Protein AF-A0A957RBR8-F1 (afdb_monomer)

Radius of gyration: 27.55 Å; Cα contacts (8 Å, |Δi|>4): 97; chains: 1; bounding box: 66×24×74 Å

Sequence (89 aa):
MSDSFLRPRHPLLLIATAIGFLLVSLAFFGSASAATTLLVDPSNCASGSGNYCSIQAAINAATPGDTVFITDGTYVEKLTIYKPLTLQG

Structure (mmCIF, N/CA/C/O backbone):
data_AF-A0A957RBR8-F1
#
_entry.id   AF-A0A957RBR8-F1
#
loop_
_atom_site.group_PDB
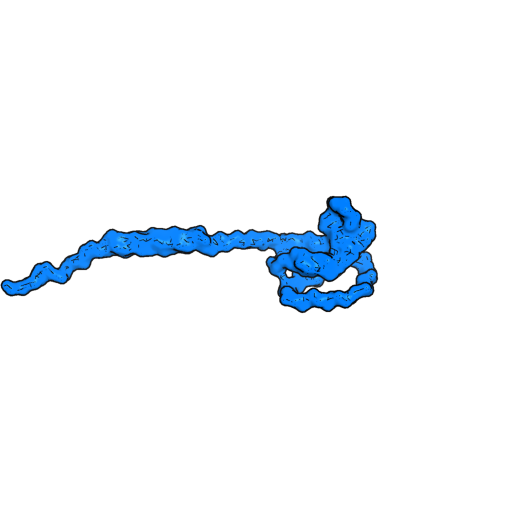_atom_site.id
_atom_site.type_symbol
_atom_site.label_atom_id
_atom_site.label_alt_id
_atom_site.label_comp_id
_atom_site.label_asym_id
_atom_site.label_entity_id
_atom_site.label_seq_id
_atom_site.pdbx_PDB_ins_code
_atom_site.Cartn_x
_atom_site.Cartn_y
_atom_site.Cartn_z
_atom_site.occupancy
_atom_site.B_iso_or_equiv
_atom_site.auth_seq_id
_atom_site.auth_comp_id
_atom_site.auth_asym_id
_atom_site.auth_atom_id
_atom_site.pdbx_PDB_model_num
ATOM 1 N N . MET A 1 1 ? -51.944 -12.292 58.877 1.00 56.75 1 MET A N 1
ATOM 2 C CA . MET A 1 1 ? -51.787 -12.928 57.553 1.00 56.75 1 MET A CA 1
ATOM 3 C C . MET A 1 1 ? -52.648 -12.127 56.588 1.00 56.75 1 MET A C 1
ATOM 5 O O . MET A 1 1 ? -53.819 -11.981 56.889 1.00 56.75 1 MET A O 1
ATOM 9 N N . SER A 1 2 ? -52.155 -11.457 55.550 1.00 50.78 2 SER A N 1
ATOM 10 C CA . SER A 1 2 ? -51.161 -11.941 54.593 1.00 50.78 2 SER A CA 1
ATOM 11 C C . SER A 1 2 ? -50.383 -10.780 53.957 1.00 50.78 2 SER A C 1
ATOM 13 O O . SER A 1 2 ? -50.964 -9.823 53.454 1.00 50.78 2 SER A O 1
ATOM 15 N N . ASP A 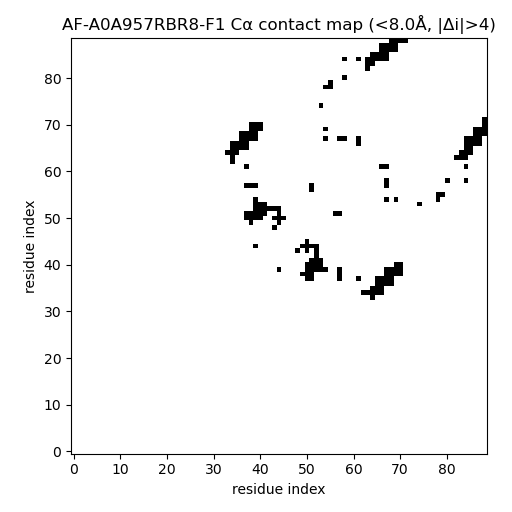1 3 ? -49.063 -10.908 54.024 1.00 50.69 3 ASP A N 1
ATOM 16 C CA . ASP A 1 3 ? -48.088 -10.561 52.988 1.00 50.69 3 ASP A CA 1
ATOM 17 C C . ASP A 1 3 ? -48.118 -9.164 52.359 1.00 50.69 3 ASP A C 1
ATOM 19 O O . ASP A 1 3 ? -48.401 -8.928 51.186 1.00 50.69 3 ASP A O 1
ATOM 23 N N . SER A 1 4 ? -47.612 -8.246 53.169 1.00 58.28 4 SER A N 1
ATOM 24 C CA . SER A 1 4 ? -46.891 -7.025 52.825 1.00 58.28 4 SER A CA 1
ATOM 25 C C . SER A 1 4 ? -45.663 -7.267 51.912 1.00 58.28 4 SER A C 1
ATOM 27 O O . SER A 1 4 ? -44.549 -6.954 52.330 1.00 58.28 4 SER A O 1
ATOM 29 N N . PHE A 1 5 ? -45.780 -7.826 50.694 1.00 59.56 5 PHE A N 1
ATOM 30 C CA . PHE A 1 5 ? -44.557 -8.161 49.927 1.00 59.56 5 PHE A CA 1
ATOM 31 C C . PHE A 1 5 ? -44.529 -7.986 48.404 1.00 59.56 5 PHE A C 1
ATOM 33 O O . PHE A 1 5 ? -43.744 -8.659 47.750 1.00 59.56 5 PHE A O 1
ATOM 40 N N . LEU A 1 6 ? -45.256 -7.046 47.793 1.00 56.47 6 LEU A N 1
ATOM 41 C CA . LEU A 1 6 ? -45.042 -6.762 46.359 1.00 56.47 6 LEU A CA 1
ATOM 42 C C . LEU A 1 6 ? -45.090 -5.264 46.018 1.00 56.47 6 LEU A C 1
ATOM 44 O O . LEU A 1 6 ? -45.922 -4.807 45.242 1.00 56.47 6 LEU A O 1
ATOM 48 N N . ARG A 1 7 ? -44.148 -4.478 46.559 1.00 65.00 7 ARG A N 1
ATOM 49 C CA . ARG A 1 7 ? -43.693 -3.251 45.877 1.00 65.00 7 ARG A CA 1
ATOM 50 C C . ARG A 1 7 ? -42.258 -3.466 45.393 1.00 65.00 7 ARG A C 1
ATOM 52 O O . ARG A 1 7 ? -41.383 -3.661 46.240 1.00 65.00 7 ARG A O 1
ATOM 59 N N . PRO A 1 8 ? -41.998 -3.443 44.073 1.00 56.81 8 PRO A N 1
ATOM 60 C CA . PRO A 1 8 ? -40.660 -3.643 43.540 1.00 56.81 8 PRO A CA 1
ATOM 61 C C . PRO A 1 8 ? -39.801 -2.438 43.930 1.00 56.81 8 PRO A C 1
ATOM 63 O O . PRO A 1 8 ? -40.045 -1.309 43.515 1.00 56.81 8 PRO A O 1
ATOM 66 N N . ARG A 1 9 ? -38.796 -2.668 44.775 1.00 55.44 9 ARG A N 1
ATOM 67 C CA . ARG A 1 9 ? -37.928 -1.624 45.350 1.00 55.44 9 ARG A CA 1
ATOM 68 C C . ARG A 1 9 ? -36.753 -1.276 44.432 1.00 55.44 9 ARG A C 1
ATOM 70 O O . ARG A 1 9 ? -35.695 -0.902 44.921 1.00 55.44 9 ARG A O 1
ATOM 77 N N . HIS A 1 10 ? -36.863 -1.513 43.125 1.00 58.50 10 HIS A N 1
ATOM 78 C CA . HIS A 1 10 ? -35.715 -1.515 42.205 1.00 58.50 10 HIS A CA 1
ATOM 79 C C . HIS A 1 10 ? -35.751 -0.433 41.098 1.00 58.50 10 HIS A C 1
ATOM 81 O O . HIS A 1 10 ? -35.233 -0.696 40.014 1.00 58.50 10 HIS A O 1
ATOM 87 N N . PRO A 1 11 ? -36.285 0.795 41.311 1.00 56.78 11 PRO A N 1
ATOM 88 C CA . PRO A 1 11 ? -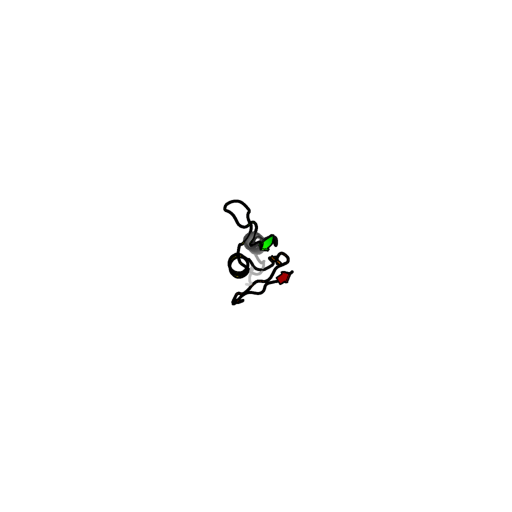36.167 1.846 40.295 1.00 56.78 11 PRO A CA 1
ATOM 89 C C . PRO A 1 11 ? -34.704 2.294 40.110 1.00 56.78 11 PRO A C 1
ATOM 91 O O . PRO A 1 11 ? -34.295 2.610 39.002 1.00 56.78 11 PRO A O 1
ATOM 94 N N . LEU A 1 12 ? -33.881 2.235 41.166 1.00 55.75 12 LEU A N 1
ATOM 95 C CA . LEU A 1 12 ? -32.447 2.560 41.124 1.00 55.75 12 LEU A CA 1
ATOM 96 C C . LEU A 1 12 ? -31.582 1.490 40.428 1.00 55.75 12 LEU A C 1
ATOM 98 O O . LEU A 1 12 ? -30.579 1.837 39.811 1.00 55.75 12 LEU A O 1
ATOM 102 N N . LEU A 1 13 ? -31.974 0.210 40.481 1.00 58.19 13 LEU A N 1
ATOM 103 C CA . LEU A 1 13 ? -31.227 -0.890 39.850 1.00 58.19 13 LEU A CA 1
ATOM 104 C C . LEU A 1 13 ? -31.302 -0.809 38.313 1.00 58.19 13 LEU A C 1
ATOM 106 O O . LEU A 1 13 ? -30.303 -1.032 37.638 1.00 58.19 13 LEU A O 1
ATOM 110 N N . LEU A 1 14 ? -32.465 -0.419 37.772 1.00 56.34 14 LEU A N 1
ATOM 111 C CA . LEU A 1 14 ? -32.689 -0.246 36.330 1.00 56.34 14 LEU A CA 1
ATOM 112 C C . LEU A 1 14 ? -31.931 0.965 35.756 1.00 56.34 14 LEU A C 1
ATOM 114 O O . LEU A 1 14 ? -31.408 0.909 34.642 1.00 56.34 14 LEU A O 1
ATOM 118 N N . ILE A 1 15 ? -31.824 2.048 36.532 1.00 60.28 15 ILE A N 1
ATOM 119 C CA . ILE A 1 15 ? -31.081 3.259 36.149 1.00 60.28 15 ILE A CA 1
ATOM 120 C C . ILE A 1 15 ? -29.569 2.976 36.135 1.00 60.28 15 ILE A C 1
ATOM 122 O O . ILE A 1 15 ? -28.879 3.371 35.198 1.00 60.28 15 ILE A O 1
ATOM 126 N N . ALA A 1 16 ? -29.055 2.229 37.117 1.00 60.88 16 ALA A N 1
ATOM 127 C CA . ALA A 1 16 ? -27.646 1.838 37.169 1.00 60.88 16 ALA A CA 1
ATOM 128 C C . ALA A 1 16 ? -27.236 0.928 35.993 1.00 60.88 16 ALA A C 1
ATOM 130 O O . ALA A 1 16 ? -26.162 1.117 35.423 1.00 60.88 16 ALA A O 1
ATOM 131 N N . THR A 1 17 ? -28.098 -0.007 35.570 1.00 62.25 17 THR A N 1
ATOM 132 C CA . THR A 1 17 ? -27.837 -0.840 34.383 1.00 62.25 17 THR A CA 1
ATOM 133 C C . THR A 1 17 ? -27.879 -0.043 33.083 1.00 62.25 17 THR A C 1
ATOM 135 O O . THR A 1 17 ? -27.057 -0.291 32.210 1.00 62.25 17 THR A O 1
ATOM 138 N N . ALA A 1 18 ? -28.771 0.946 32.953 1.00 61.41 18 ALA A N 1
ATOM 139 C CA . ALA A 1 18 ? -28.840 1.797 31.763 1.00 61.41 18 ALA A CA 1
ATOM 140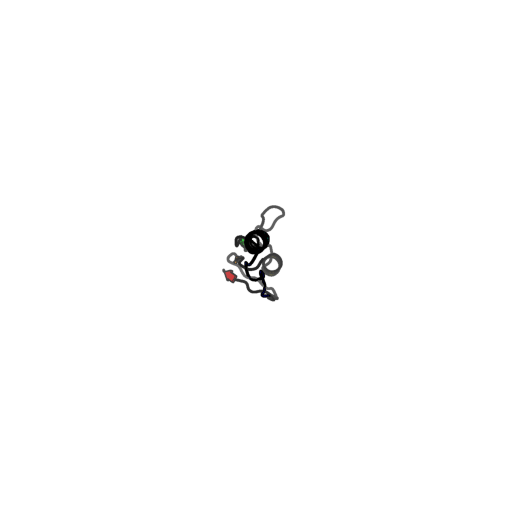 C C . ALA A 1 18 ? -27.603 2.704 31.626 1.00 61.41 18 ALA A C 1
ATOM 142 O O . ALA A 1 18 ? -27.055 2.836 30.535 1.00 61.41 18 ALA A O 1
ATOM 143 N N . ILE A 1 19 ? -27.118 3.271 32.737 1.00 64.88 19 ILE A N 1
ATOM 144 C CA . ILE A 1 19 ? -25.891 4.084 32.764 1.00 64.88 19 ILE A CA 1
ATOM 145 C C . ILE A 1 19 ? -24.658 3.206 32.517 1.00 64.88 19 ILE A C 1
ATOM 147 O O . ILE A 1 19 ? -23.786 3.584 31.740 1.00 64.88 19 ILE A O 1
ATOM 151 N N . GLY A 1 20 ? -24.603 2.011 33.113 1.00 63.41 20 GLY A N 1
ATOM 152 C CA . GLY A 1 20 ? -23.535 1.044 32.854 1.00 63.41 20 GLY A CA 1
ATOM 153 C C . GLY A 1 20 ? -23.484 0.605 31.388 1.00 63.41 20 GLY A C 1
ATOM 154 O O . GLY A 1 20 ? -22.412 0.588 30.794 1.00 63.41 20 GLY A O 1
ATOM 155 N N . PHE A 1 21 ? -24.636 0.331 30.772 1.00 65.69 21 PHE A N 1
ATOM 156 C CA . PHE A 1 21 ? -24.728 -0.049 29.359 1.00 65.69 21 PHE A CA 1
ATOM 157 C C . PHE A 1 21 ? -24.352 1.111 28.422 1.00 65.69 21 PHE A C 1
ATOM 159 O O . PHE A 1 21 ? -23.637 0.907 27.443 1.00 65.69 21 PHE A O 1
ATOM 166 N N . LEU A 1 22 ? -24.752 2.342 28.762 1.00 64.62 22 LEU A N 1
ATOM 167 C CA . LEU A 1 22 ? -24.381 3.550 28.023 1.00 64.62 22 LEU A CA 1
ATOM 168 C C . LEU A 1 22 ? -22.868 3.826 28.100 1.00 64.62 22 LEU A C 1
ATOM 170 O O . LEU A 1 22 ? -22.245 4.112 27.079 1.00 64.62 22 LEU A O 1
ATOM 174 N N . LEU A 1 23 ? -22.248 3.674 29.273 1.00 60.97 23 LEU A N 1
ATOM 175 C CA . LEU A 1 23 ? -20.803 3.869 29.448 1.00 60.97 23 LEU A CA 1
ATOM 176 C C . LEU A 1 23 ? -19.971 2.767 28.776 1.00 60.97 23 LEU A C 1
ATOM 178 O O . LEU A 1 23 ? -18.935 3.064 28.186 1.00 60.97 23 LEU A O 1
ATOM 182 N N . VAL A 1 24 ? -20.443 1.516 28.794 1.00 64.12 24 VAL A N 1
ATOM 183 C CA . VAL A 1 24 ? -19.813 0.413 28.046 1.00 64.12 24 VAL A CA 1
ATOM 184 C C . VAL A 1 24 ? -19.917 0.645 26.537 1.00 64.12 24 VAL A C 1
ATOM 186 O O . VAL A 1 24 ? -18.946 0.410 25.821 1.00 64.12 24 VAL A O 1
ATOM 189 N N . SER A 1 25 ? -21.043 1.175 26.045 1.00 63.53 25 SER A N 1
ATOM 190 C CA . SER A 1 25 ? -21.182 1.524 24.626 1.00 63.53 25 SER A CA 1
ATOM 191 C C . SER A 1 25 ? -20.259 2.675 24.205 1.00 63.53 25 SER A C 1
ATOM 193 O O . SER A 1 25 ? -19.680 2.614 23.125 1.00 63.53 25 SER A O 1
ATOM 195 N N . LEU A 1 26 ? -20.024 3.666 25.080 1.00 60.47 26 LEU A N 1
ATOM 196 C CA . LEU A 1 26 ? -19.098 4.778 24.822 1.00 60.47 26 LEU A CA 1
ATOM 197 C C . LEU A 1 26 ? -17.623 4.345 24.762 1.00 60.47 26 LEU A C 1
ATOM 199 O O . LEU A 1 26 ? -16.820 4.988 24.091 1.00 60.47 26 LEU A O 1
ATOM 203 N N . ALA A 1 27 ? -17.272 3.235 25.415 1.00 62.25 27 ALA A N 1
ATOM 204 C CA . ALA A 1 27 ? -15.925 2.668 25.393 1.00 62.25 27 ALA A CA 1
ATOM 205 C C . ALA A 1 27 ? -15.630 1.804 24.149 1.00 62.25 27 ALA A C 1
ATOM 207 O O . ALA A 1 27 ? -14.482 1.416 23.945 1.00 62.25 27 ALA A O 1
ATOM 208 N N . PHE A 1 28 ? -16.639 1.503 23.320 1.00 61.44 28 PHE A N 1
ATOM 209 C CA . PHE A 1 28 ? -16.504 0.639 22.137 1.00 61.44 28 PHE A CA 1
ATOM 210 C C . PHE A 1 28 ? -16.606 1.383 20.797 1.00 61.44 28 PHE A C 1
ATOM 212 O O . PHE A 1 28 ? -16.709 0.754 19.742 1.00 61.44 28 PHE A O 1
ATOM 219 N N . PHE A 1 29 ? -16.540 2.717 20.808 1.00 63.97 29 PHE A N 1
ATOM 220 C CA . PHE A 1 29 ? -16.382 3.505 19.587 1.00 63.97 29 PHE A CA 1
ATOM 221 C C . PHE A 1 29 ? -14.948 3.335 19.063 1.00 63.97 29 PHE A C 1
ATOM 223 O O . PHE A 1 29 ? -14.048 4.103 19.395 1.00 63.97 29 PHE A O 1
ATOM 230 N N . GLY A 1 30 ? -14.725 2.280 18.276 1.00 62.53 3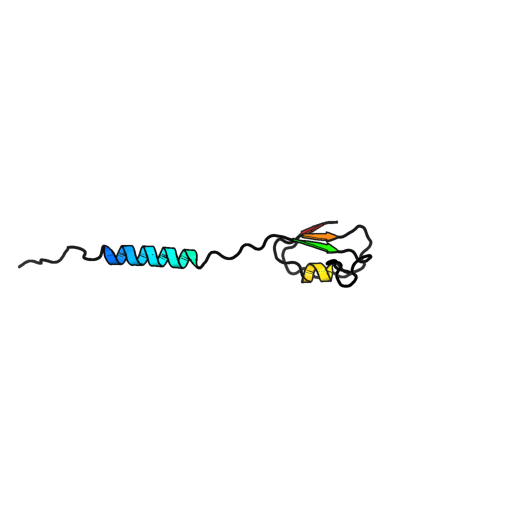0 GLY A N 1
ATOM 231 C CA . GLY A 1 30 ? -13.460 2.055 17.581 1.00 62.53 30 GLY A CA 1
ATOM 232 C C . GLY A 1 30 ? -13.138 3.221 16.642 1.00 62.53 30 GLY A C 1
ATOM 233 O O . GLY A 1 30 ? -14.013 3.714 15.931 1.00 62.53 30 GLY A O 1
ATOM 234 N N . SER A 1 31 ? -11.887 3.683 16.648 1.00 68.94 31 SER A N 1
ATOM 235 C CA . SER A 1 31 ? -11.426 4.749 15.756 1.00 68.94 31 SER A CA 1
ATOM 236 C C . SER A 1 31 ? -11.546 4.306 14.295 1.00 68.94 31 SER A C 1
ATOM 238 O O . SER A 1 31 ? -10.958 3.299 13.907 1.00 68.94 31 SER A O 1
ATOM 240 N N . ALA A 1 32 ? -12.290 5.051 13.476 1.00 64.50 32 ALA A N 1
ATOM 241 C CA . ALA A 1 32 ? -12.291 4.848 12.031 1.00 64.50 32 ALA A CA 1
ATOM 242 C C . ALA A 1 32 ? -10.983 5.407 11.451 1.00 64.50 32 ALA A C 1
ATOM 244 O O . ALA A 1 32 ? -10.722 6.607 11.554 1.00 64.50 32 ALA A O 1
ATOM 245 N N . SER A 1 33 ? -10.149 4.547 10.865 1.00 69.31 33 SER A N 1
ATOM 246 C CA . SER A 1 33 ? -9.003 4.982 10.065 1.00 69.31 33 SER A CA 1
ATOM 247 C C . SER A 1 33 ? -9.504 5.562 8.744 1.00 69.31 33 SER A C 1
ATOM 249 O O . SER A 1 33 ? -10.286 4.923 8.040 1.00 69.31 33 SER A O 1
ATOM 251 N N . ALA A 1 34 ? -9.074 6.778 8.407 1.00 74.25 34 ALA A N 1
ATOM 252 C CA . ALA A 1 34 ? -9.327 7.342 7.088 1.00 74.25 34 ALA A CA 1
ATOM 253 C C . ALA A 1 34 ? -8.473 6.603 6.048 1.00 74.25 34 ALA A C 1
ATOM 255 O O . ALA A 1 34 ? -7.283 6.391 6.277 1.00 74.25 34 ALA A O 1
ATOM 256 N N . ALA A 1 35 ? -9.086 6.231 4.924 1.00 81.31 35 ALA A N 1
ATOM 257 C CA . ALA A 1 35 ? -8.379 5.665 3.782 1.00 81.31 35 ALA A CA 1
ATOM 258 C C . ALA A 1 35 ? -7.331 6.659 3.267 1.00 81.31 35 ALA A C 1
ATOM 260 O O . ALA A 1 35 ? -7.646 7.829 3.035 1.00 81.31 35 ALA A O 1
ATOM 261 N N . THR A 1 36 ? -6.101 6.190 3.074 1.00 87.00 36 THR A N 1
ATOM 262 C CA . THR A 1 36 ? -5.013 6.969 2.482 1.00 87.00 36 THR A CA 1
ATOM 263 C C . THR A 1 36 ? -4.623 6.422 1.110 1.00 87.00 36 THR A C 1
ATOM 265 O O . THR A 1 36 ? -4.853 5.251 0.790 1.00 87.00 36 THR A O 1
ATOM 268 N N . THR A 1 37 ? -4.025 7.280 0.284 1.00 90.12 37 THR A N 1
ATOM 269 C CA . THR A 1 37 ? -3.479 6.889 -1.018 1.00 90.12 37 THR A CA 1
ATOM 270 C C . THR A 1 37 ? -1.980 6.658 -0.888 1.00 90.12 37 THR A C 1
ATOM 272 O O . THR A 1 37 ? -1.236 7.567 -0.521 1.00 90.12 37 THR A O 1
ATOM 275 N N . LEU A 1 38 ? -1.528 5.448 -1.210 1.00 91.88 38 LEU A N 1
ATOM 276 C CA . LEU A 1 38 ? -0.111 5.092 -1.250 1.00 91.88 38 LEU A CA 1
ATOM 277 C C . LEU A 1 38 ? 0.387 5.203 -2.693 1.00 91.88 38 LEU A C 1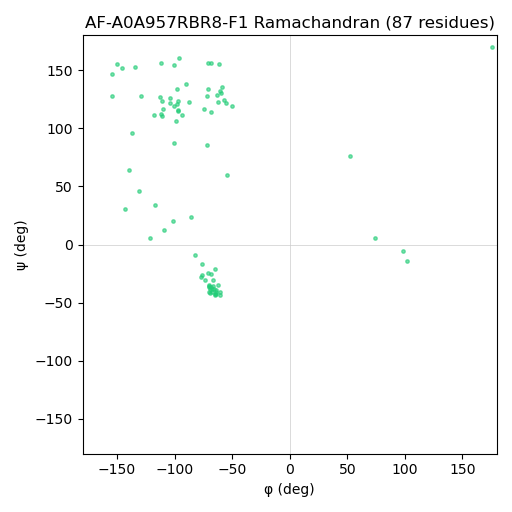
ATOM 279 O O . LEU A 1 38 ? -0.080 4.464 -3.557 1.00 91.88 38 LEU A O 1
ATOM 283 N N . LEU A 1 39 ? 1.324 6.119 -2.945 1.00 93.88 39 LEU A N 1
ATOM 284 C CA . LEU A 1 39 ? 1.876 6.373 -4.277 1.00 93.88 39 LEU A CA 1
ATOM 285 C C . LEU A 1 39 ? 3.068 5.451 -4.566 1.00 93.88 39 LEU A C 1
ATOM 287 O O . LEU A 1 39 ? 4.064 5.472 -3.840 1.00 93.88 39 LEU A O 1
ATOM 291 N N . VAL A 1 40 ? 2.985 4.668 -5.640 1.00 93.31 40 VAL A N 1
ATOM 292 C CA . VAL A 1 40 ? 4.096 3.872 -6.168 1.00 93.31 40 VAL A CA 1
ATOM 293 C C . VAL A 1 40 ? 4.723 4.629 -7.326 1.00 93.31 40 VAL A C 1
ATOM 295 O O . VAL A 1 40 ? 4.153 4.669 -8.411 1.00 93.31 40 VAL A O 1
ATOM 298 N N . ASP A 1 41 ? 5.908 5.190 -7.096 1.00 93.50 41 ASP A N 1
ATOM 299 C CA . ASP A 1 41 ? 6.688 5.879 -8.120 1.00 93.50 41 ASP A CA 1
ATOM 300 C C . ASP A 1 41 ? 8.174 5.488 -8.013 1.00 93.50 41 ASP A C 1
ATOM 302 O O . ASP A 1 41 ? 8.912 6.052 -7.198 1.00 93.50 41 ASP A O 1
ATOM 306 N N . PRO A 1 42 ? 8.639 4.502 -8.803 1.00 88.12 42 PRO A N 1
ATOM 307 C CA . PRO A 1 42 ? 10.010 3.997 -8.719 1.00 88.12 42 PRO A CA 1
ATOM 308 C C . PRO A 1 42 ? 11.056 5.046 -9.113 1.00 88.12 42 PRO A C 1
ATOM 310 O O . PRO A 1 42 ? 12.214 4.936 -8.715 1.00 88.12 42 PRO A O 1
ATOM 313 N N . SER A 1 43 ? 10.664 6.071 -9.871 1.00 87.50 43 SER A N 1
ATOM 314 C CA . SER A 1 43 ? 11.542 7.165 -10.282 1.00 87.50 43 SER A CA 1
ATOM 315 C C . SER A 1 43 ? 11.789 8.190 -9.169 1.00 87.50 43 SER A C 1
ATOM 317 O O . SER A 1 43 ? 12.858 8.796 -9.143 1.00 87.50 43 SER A O 1
ATOM 319 N N . ASN A 1 44 ? 10.854 8.358 -8.227 1.00 86.75 44 ASN A N 1
ATOM 320 C CA . ASN A 1 44 ? 10.923 9.347 -7.147 1.00 86.75 44 ASN A CA 1
ATOM 321 C C . ASN A 1 44 ? 10.637 8.738 -5.764 1.00 86.75 44 ASN A C 1
ATOM 323 O O . ASN A 1 44 ? 9.902 9.318 -4.967 1.00 86.75 44 ASN A O 1
ATOM 327 N N . CYS A 1 45 ? 11.244 7.592 -5.448 1.00 86.81 45 CYS A N 1
ATOM 328 C CA . CYS A 1 45 ? 11.076 6.906 -4.160 1.00 86.81 45 CYS A CA 1
ATOM 329 C C . CYS A 1 45 ? 12.235 7.112 -3.161 1.00 86.81 45 CYS A C 1
ATOM 331 O O . CYS A 1 45 ? 12.419 6.331 -2.227 1.00 86.81 45 CYS A O 1
ATOM 333 N N . ALA A 1 46 ? 13.043 8.163 -3.340 1.00 84.75 46 ALA A N 1
ATOM 334 C CA . ALA A 1 46 ? 14.147 8.478 -2.432 1.00 84.75 46 ALA A CA 1
ATOM 335 C C . ALA A 1 46 ? 13.656 8.773 -0.999 1.00 84.75 46 ALA A C 1
ATOM 337 O O . ALA A 1 46 ? 12.516 9.201 -0.789 1.00 84.75 46 ALA A O 1
ATOM 338 N N . SER A 1 47 ? 14.528 8.572 -0.005 1.00 75.50 47 SER A N 1
ATOM 339 C CA . SER A 1 47 ? 14.229 8.804 1.414 1.00 75.50 47 SER A CA 1
ATOM 340 C C . SER A 1 47 ? 13.609 10.187 1.647 1.00 75.50 47 SER A C 1
ATOM 342 O O . SER A 1 47 ? 14.235 11.205 1.361 1.00 75.50 47 SER A O 1
ATOM 344 N N . GLY A 1 48 ? 12.384 10.218 2.180 1.00 75.00 48 GLY A N 1
ATOM 345 C CA . GLY A 1 48 ? 11.639 11.452 2.466 1.00 75.00 48 GLY A CA 1
ATOM 346 C C . GLY A 1 48 ? 10.599 11.859 1.415 1.00 75.00 48 GLY A C 1
ATOM 347 O O . GLY A 1 48 ? 9.836 12.782 1.671 1.00 75.00 48 GLY A O 1
ATOM 348 N N . SER A 1 49 ? 10.514 11.159 0.278 1.00 78.69 49 SER A N 1
ATOM 349 C CA . SER A 1 49 ? 9.475 11.383 -0.746 1.00 78.69 49 SER A CA 1
ATOM 350 C C . SER A 1 49 ? 8.074 10.932 -0.317 1.00 78.69 49 SER A C 1
ATOM 352 O O . SER A 1 49 ? 7.085 11.426 -0.845 1.00 78.69 49 SER A O 1
ATOM 354 N N . GLY A 1 50 ? 7.983 9.988 0.628 1.00 83.81 50 GLY A N 1
ATOM 355 C CA . GLY A 1 50 ? 6.718 9.342 0.995 1.00 83.81 50 GLY A CA 1
ATOM 356 C C . GLY A 1 50 ? 6.208 8.335 -0.046 1.00 83.81 50 GLY A C 1
ATOM 357 O O . GLY A 1 50 ? 5.124 7.785 0.135 1.00 83.81 50 GLY A O 1
ATOM 358 N N . ASN A 1 51 ? 6.992 8.069 -1.096 1.00 92.12 51 ASN A N 1
ATOM 359 C CA . ASN A 1 51 ? 6.621 7.201 -2.209 1.00 92.12 51 ASN A CA 1
ATOM 360 C C . ASN A 1 51 ? 7.240 5.809 -2.069 1.00 92.12 51 ASN A C 1
ATOM 362 O O . ASN A 1 51 ? 8.310 5.628 -1.482 1.00 92.12 51 ASN A O 1
ATOM 366 N N . TYR A 1 52 ? 6.589 4.822 -2.674 1.00 92.50 52 TYR A N 1
ATOM 367 C CA . TYR A 1 52 ? 7.051 3.441 -2.697 1.00 92.50 52 TYR A CA 1
ATOM 368 C C . TYR A 1 52 ? 7.782 3.136 -4.009 1.00 92.50 52 TYR A C 1
ATOM 370 O O . TYR A 1 52 ? 7.288 3.452 -5.088 1.00 92.50 52 TYR A O 1
ATOM 378 N N . CYS A 1 53 ? 8.943 2.476 -3.926 1.00 92.00 53 CYS A N 1
ATOM 379 C CA . CYS A 1 53 ? 9.698 2.046 -5.112 1.00 92.00 53 CYS A CA 1
ATOM 380 C C . CYS A 1 53 ? 9.096 0.813 -5.812 1.00 92.00 53 CYS A C 1
ATOM 382 O O . CYS A 1 53 ? 9.493 0.487 -6.926 1.00 92.00 53 CYS A O 1
ATOM 384 N N . SER A 1 54 ? 8.210 0.073 -5.142 1.00 93.00 54 SER A N 1
ATOM 385 C CA . SER A 1 54 ? 7.623 -1.174 -5.644 1.00 93.00 54 SER A CA 1
ATOM 386 C C . SER A 1 54 ? 6.181 -1.330 -5.176 1.00 93.00 54 SER A C 1
ATOM 388 O O . SER A 1 54 ? 5.820 -0.849 -4.094 1.00 93.00 54 SER A O 1
ATOM 390 N N . ILE A 1 55 ? 5.350 -2.034 -5.955 1.00 93.19 55 ILE A N 1
ATOM 391 C CA . ILE A 1 55 ? 3.929 -2.187 -5.612 1.00 93.19 55 ILE A CA 1
ATOM 392 C C . ILE A 1 55 ? 3.797 -3.099 -4.388 1.00 93.19 55 ILE A C 1
ATOM 394 O O . ILE A 1 55 ? 2.982 -2.832 -3.507 1.00 93.19 55 ILE A O 1
ATOM 398 N N . GLN A 1 56 ? 4.654 -4.119 -4.239 1.00 94.75 56 GLN A N 1
ATOM 399 C CA . GLN A 1 56 ? 4.625 -4.979 -3.049 1.00 94.75 56 GLN A CA 1
ATOM 400 C C . GLN A 1 56 ? 4.924 -4.208 -1.753 1.00 94.75 56 GLN A C 1
ATOM 402 O O . GLN A 1 56 ? 4.333 -4.515 -0.716 1.00 94.75 56 GLN A O 1
ATOM 407 N N . ALA A 1 57 ? 5.806 -3.202 -1.787 1.00 92.44 57 ALA A N 1
ATOM 408 C CA . ALA A 1 57 ? 6.069 -2.368 -0.615 1.00 92.44 57 ALA A CA 1
ATOM 409 C C . ALA A 1 57 ? 4.829 -1.551 -0.220 1.00 92.44 57 ALA A C 1
ATOM 411 O O . ALA A 1 57 ? 4.465 -1.538 0.957 1.00 92.44 57 ALA A O 1
ATOM 412 N N . ALA A 1 58 ? 4.133 -0.963 -1.199 1.00 92.62 58 ALA A N 1
ATOM 413 C CA . ALA A 1 58 ? 2.879 -0.255 -0.956 1.00 92.62 58 ALA A CA 1
ATOM 414 C C . ALA A 1 58 ? 1.773 -1.194 -0.443 1.00 92.62 58 ALA A C 1
ATOM 416 O O . ALA A 1 58 ? 1.101 -0.863 0.526 1.00 92.62 58 ALA A O 1
ATOM 417 N N . ILE A 1 59 ? 1.629 -2.400 -1.005 1.00 92.94 59 ILE A N 1
ATOM 418 C CA . ILE A 1 59 ? 0.664 -3.421 -0.541 1.00 92.94 59 ILE A CA 1
ATOM 419 C C . ILE A 1 59 ? 0.940 -3.848 0.909 1.00 92.94 59 ILE A C 1
ATOM 421 O O . ILE A 1 59 ? 0.017 -4.047 1.709 1.00 92.94 59 ILE A O 1
ATOM 425 N N . ASN A 1 60 ? 2.216 -4.011 1.265 1.00 92.19 60 ASN A N 1
ATOM 426 C CA . ASN A 1 60 ? 2.605 -4.370 2.625 1.00 92.19 60 ASN A CA 1
ATOM 427 C C . ASN A 1 60 ? 2.220 -3.267 3.619 1.00 92.19 60 ASN A C 1
ATOM 429 O O . ASN A 1 60 ? 1.704 -3.588 4.690 1.00 92.19 60 ASN A O 1
ATOM 433 N N . ALA A 1 61 ? 2.418 -2.002 3.238 1.00 90.50 61 ALA A N 1
ATOM 434 C CA . ALA A 1 61 ? 2.074 -0.835 4.044 1.00 90.50 61 ALA A CA 1
ATOM 435 C C . ALA A 1 61 ? 0.568 -0.516 4.067 1.00 90.50 61 ALA A C 1
ATOM 437 O O . ALA A 1 61 ? 0.088 0.050 5.045 1.00 90.50 61 ALA A O 1
ATOM 438 N N . ALA A 1 62 ? -0.177 -0.903 3.029 1.00 92.00 62 ALA A N 1
ATOM 439 C CA . ALA A 1 62 ? -1.599 -0.619 2.904 1.00 92.00 62 ALA A CA 1
ATOM 440 C C . ALA A 1 62 ? -2.419 -1.234 4.044 1.00 92.00 62 ALA A C 1
ATOM 442 O O . ALA A 1 62 ? -2.323 -2.432 4.356 1.00 92.00 62 ALA A O 1
ATOM 443 N N . THR A 1 63 ? -3.281 -0.415 4.627 1.00 89.19 63 THR A N 1
ATOM 444 C CA . THR A 1 63 ? -4.306 -0.811 5.587 1.00 89.19 63 THR A CA 1
ATOM 445 C C . THR A 1 63 ? -5.654 -1.021 4.884 1.00 89.19 63 THR A C 1
ATOM 447 O O . THR A 1 63 ? -5.838 -0.584 3.744 1.00 89.19 63 THR A O 1
ATOM 450 N N . PRO A 1 64 ? -6.605 -1.758 5.492 1.00 85.62 64 PRO A N 1
ATOM 451 C CA . PRO A 1 64 ? -7.913 -1.972 4.881 1.00 85.62 64 PRO A CA 1
ATOM 452 C C . PRO A 1 64 ? -8.619 -0.644 4.585 1.00 85.62 64 PRO A C 1
ATOM 454 O O . PRO A 1 64 ? -8.840 0.157 5.488 1.00 85.62 64 PRO A O 1
ATOM 457 N N . GLY A 1 65 ? -9.002 -0.448 3.323 1.00 85.06 65 GLY A N 1
ATOM 458 C CA . GLY A 1 65 ? -9.628 0.785 2.838 1.00 85.06 65 GLY A CA 1
ATOM 459 C C . GLY A 1 65 ? -8.680 1.709 2.072 1.00 85.06 65 GLY A C 1
ATOM 460 O O . GLY A 1 65 ? -9.165 2.576 1.353 1.00 85.06 65 GLY A O 1
ATOM 461 N N . ASP A 1 66 ? -7.366 1.496 2.152 1.00 90.62 66 ASP A N 1
ATOM 462 C CA . ASP A 1 66 ? -6.395 2.287 1.398 1.00 90.62 66 ASP A CA 1
ATOM 463 C C . ASP A 1 66 ? -6.433 1.990 -0.103 1.00 90.62 66 ASP A C 1
ATOM 465 O O . ASP A 1 66 ? -6.829 0.910 -0.557 1.00 90.62 66 ASP A O 1
ATOM 469 N N . THR A 1 67 ? -5.966 2.965 -0.880 1.00 91.75 67 THR A N 1
ATOM 470 C CA . THR A 1 67 ? -5.787 2.834 -2.327 1.00 91.75 67 THR A CA 1
ATOM 471 C C . THR A 1 67 ? -4.306 2.880 -2.661 1.00 91.75 67 THR A C 1
ATOM 473 O O . THR A 1 67 ? -3.606 3.813 -2.274 1.00 91.75 67 THR A O 1
ATOM 476 N N . VAL A 1 68 ? -3.818 1.886 -3.400 1.00 93.19 68 VAL A N 1
ATOM 477 C CA . VAL A 1 68 ? -2.459 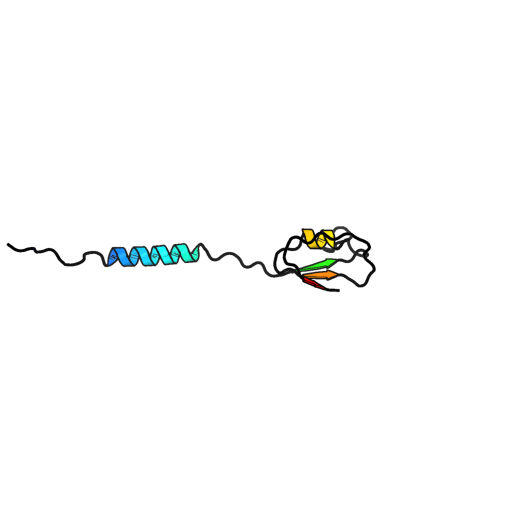1.916 -3.952 1.00 93.19 68 VAL A CA 1
ATOM 478 C C . VAL A 1 68 ? -2.54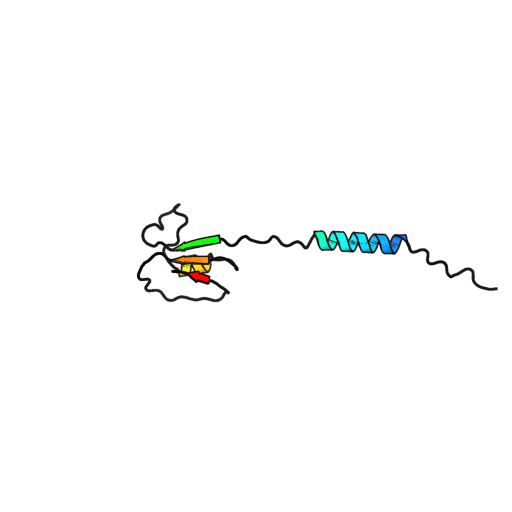7 2.491 -5.361 1.00 93.19 68 VAL A C 1
ATOM 480 O O . VAL A 1 68 ? -3.122 1.860 -6.249 1.00 93.19 68 VAL A O 1
ATOM 483 N N . PHE A 1 69 ? -2.009 3.698 -5.535 1.00 93.81 69 PHE A N 1
ATOM 484 C CA . PHE A 1 69 ? -1.951 4.403 -6.811 1.00 93.81 69 PHE A CA 1
ATOM 485 C C . PHE A 1 69 ? -0.584 4.183 -7.452 1.00 93.81 69 PHE A C 1
ATOM 487 O O . PHE A 1 69 ? 0.447 4.466 -6.839 1.00 93.81 69 PHE A O 1
ATOM 494 N N . ILE A 1 70 ? -0.578 3.664 -8.671 1.00 93.06 70 ILE A N 1
ATOM 495 C CA . ILE A 1 70 ? 0.627 3.238 -9.377 1.00 93.06 70 ILE A CA 1
ATOM 496 C C . ILE A 1 70 ? 0.845 4.198 -10.539 1.00 93.06 70 ILE A C 1
ATOM 498 O O . ILE A 1 70 ? -0.058 4.380 -11.347 1.00 93.06 70 ILE A O 1
ATOM 502 N N . THR A 1 71 ? 2.015 4.836 -10.611 1.00 93.25 71 THR A N 1
ATOM 503 C CA . THR A 1 71 ? 2.324 5.718 -11.742 1.00 93.25 71 THR A CA 1
ATOM 504 C C . THR A 1 71 ? 2.494 4.920 -13.035 1.00 93.25 71 THR A C 1
ATOM 506 O O . THR A 1 71 ? 2.783 3.722 -13.017 1.00 93.25 71 THR A O 1
ATOM 509 N N . ASP A 1 72 ? 2.296 5.577 -14.180 1.00 90.56 72 ASP A N 1
ATOM 510 C CA . ASP A 1 72 ? 2.481 4.946 -15.485 1.00 90.56 72 ASP A CA 1
ATOM 511 C C . ASP A 1 72 ? 3.888 4.348 -15.615 1.00 90.56 72 ASP A C 1
ATOM 513 O O . ASP A 1 72 ? 4.906 5.038 -15.529 1.00 90.56 72 ASP A O 1
ATOM 517 N N . GLY A 1 73 ? 3.951 3.044 -15.867 1.00 87.06 73 GLY A N 1
ATOM 518 C CA . GLY A 1 73 ? 5.217 2.337 -15.957 1.00 87.06 73 GLY A CA 1
ATOM 519 C C . GLY A 1 73 ? 5.052 0.838 -16.158 1.00 87.06 73 GLY A C 1
ATOM 520 O O . GLY A 1 73 ? 3.963 0.277 -16.064 1.00 87.06 73 GLY A O 1
ATOM 521 N N . THR A 1 74 ? 6.167 0.168 -16.450 1.00 89.12 74 THR A N 1
ATOM 522 C CA . THR A 1 74 ? 6.221 -1.298 -16.485 1.00 89.12 74 THR A CA 1
ATOM 523 C C . THR A 1 74 ? 6.831 -1.811 -15.188 1.00 89.12 74 THR A C 1
ATOM 525 O O . THR A 1 74 ? 7.994 -1.540 -14.897 1.00 89.12 74 THR A O 1
ATOM 528 N N . TYR A 1 75 ? 6.057 -2.599 -14.445 1.00 89.69 75 TYR A N 1
ATOM 529 C CA . TYR A 1 75 ? 6.464 -3.200 -13.178 1.00 89.69 75 TYR A CA 1
ATOM 530 C C . TYR A 1 75 ? 6.614 -4.712 -13.361 1.00 89.69 75 TYR A C 1
ATOM 532 O O . TYR A 1 75 ? 5.635 -5.423 -13.585 1.00 89.69 75 TYR A O 1
ATOM 540 N N . VAL A 1 76 ? 7.850 -5.213 -13.303 1.00 92.31 76 VAL A N 1
ATOM 541 C CA . VAL A 1 76 ? 8.150 -6.650 -13.425 1.00 92.31 76 VAL A CA 1
ATOM 542 C C . VAL A 1 76 ? 8.377 -7.231 -12.034 1.00 92.31 76 VAL A C 1
ATOM 544 O O . VAL A 1 76 ? 9.500 -7.287 -11.537 1.00 92.31 76 VAL A O 1
ATOM 547 N N . GLU A 1 77 ? 7.294 -7.651 -11.388 1.00 91.44 77 GLU A N 1
ATOM 548 C CA . GLU A 1 77 ? 7.312 -8.145 -10.010 1.00 91.44 77 GLU A CA 1
ATOM 549 C C . GLU A 1 77 ? 6.224 -9.193 -9.760 1.00 91.44 77 GLU A C 1
ATOM 551 O O . GLU A 1 77 ? 5.199 -9.256 -10.438 1.00 91.44 77 GLU A O 1
ATOM 556 N N . LYS A 1 78 ? 6.459 -10.049 -8.761 1.00 93.00 78 LYS A N 1
ATOM 557 C CA . LYS A 1 78 ? 5.488 -11.043 -8.303 1.00 93.00 78 LYS A CA 1
ATOM 558 C C . LYS A 1 78 ? 4.750 -10.496 -7.085 1.00 93.00 78 LYS A C 1
ATOM 560 O O . LYS A 1 78 ? 5.355 -10.342 -6.026 1.00 93.00 78 LYS A O 1
ATOM 565 N N . LEU A 1 79 ? 3.447 -10.268 -7.227 1.00 92.06 79 LEU A N 1
ATOM 566 C CA . LEU A 1 79 ? 2.606 -9.743 -6.153 1.00 92.06 79 LEU A CA 1
ATOM 567 C C . LEU A 1 79 ? 1.988 -10.860 -5.311 1.00 92.06 79 LEU A C 1
ATOM 569 O O . LEU A 1 79 ? 1.502 -11.862 -5.836 1.00 92.06 79 LEU A O 1
ATOM 573 N N . THR A 1 80 ? 1.979 -10.662 -3.994 1.00 92.56 80 THR A N 1
ATOM 574 C CA . THR A 1 80 ? 1.227 -11.483 -3.038 1.00 92.56 80 THR A CA 1
ATOM 575 C C . THR A 1 80 ? 0.194 -10.606 -2.338 1.00 92.56 80 THR A C 1
ATOM 577 O O . THR A 1 80 ? 0.548 -9.735 -1.542 1.00 92.56 80 THR A O 1
ATOM 580 N N . ILE A 1 81 ? -1.088 -10.849 -2.623 1.00 90.56 81 ILE A N 1
ATOM 581 C CA . ILE A 1 81 ? -2.220 -10.099 -2.066 1.00 90.56 81 ILE A CA 1
ATOM 582 C C . ILE A 1 81 ? -2.993 -11.024 -1.128 1.00 90.56 81 ILE A C 1
ATOM 584 O O . ILE A 1 81 ? -3.591 -12.003 -1.563 1.00 90.56 81 ILE A O 1
ATOM 588 N N . TYR A 1 82 ? -2.959 -10.720 0.167 1.00 90.19 82 TYR A N 1
ATOM 589 C CA . TYR A 1 82 ? -3.597 -11.518 1.224 1.00 90.19 82 TYR A CA 1
ATOM 590 C C . TYR A 1 82 ? -4.638 -10.720 2.031 1.00 90.19 82 TYR A C 1
ATOM 592 O O . TYR A 1 82 ? -5.168 -11.215 3.023 1.00 90.19 82 TYR A O 1
ATOM 600 N N . LYS A 1 83 ? -4.917 -9.477 1.622 1.00 85.38 83 LYS A N 1
ATOM 601 C CA . LYS A 1 83 ? -5.877 -8.556 2.247 1.00 85.38 83 LYS A CA 1
ATOM 602 C C . LYS A 1 83 ? -6.752 -7.902 1.164 1.00 85.38 83 LYS A C 1
ATOM 604 O O . LYS A 1 83 ? -6.284 -7.785 0.030 1.00 85.38 83 LYS A O 1
ATOM 609 N N . PRO A 1 84 ? -7.992 -7.485 1.477 1.00 86.62 84 PRO A N 1
ATOM 610 C CA . PRO A 1 84 ? -8.810 -6.717 0.540 1.00 86.62 84 PRO A CA 1
ATOM 611 C C . PRO A 1 84 ? -8.128 -5.379 0.236 1.00 86.62 84 PRO A C 1
ATOM 613 O O . PRO A 1 84 ? -7.719 -4.676 1.160 1.00 86.62 84 PRO A O 1
ATOM 616 N N . LEU A 1 85 ? -7.968 -5.056 -1.048 1.00 86.56 85 LEU A N 1
ATOM 617 C CA . LEU A 1 85 ? -7.185 -3.906 -1.494 1.00 86.56 85 LEU A CA 1
ATOM 618 C C . LEU A 1 85 ? -7.660 -3.414 -2.865 1.00 86.56 85 LEU A C 1
ATOM 620 O O . LEU A 1 85 ? -8.058 -4.223 -3.706 1.00 86.56 85 LEU A O 1
ATOM 624 N N . THR A 1 86 ? -7.578 -2.103 -3.087 1.00 88.62 86 THR A N 1
ATOM 625 C CA . THR A 1 86 ? -7.847 -1.467 -4.382 1.00 88.62 86 THR A CA 1
ATOM 626 C C . THR A 1 86 ? -6.527 -1.077 -5.040 1.00 88.62 86 THR A C 1
ATOM 628 O O . THR A 1 86 ? -5.743 -0.319 -4.463 1.00 88.62 86 THR A O 1
ATOM 631 N N . LEU A 1 87 ? -6.288 -1.603 -6.243 1.00 85.25 87 LEU A N 1
ATOM 632 C CA . LEU A 1 87 ? -5.165 -1.228 -7.102 1.00 85.25 87 LEU A CA 1
ATOM 633 C C . LEU A 1 87 ? -5.685 -0.331 -8.222 1.00 85.25 87 LEU A C 1
ATOM 635 O O . LEU A 1 87 ? -6.608 -0.725 -8.937 1.00 85.25 87 LEU A O 1
ATOM 639 N N . GLN A 1 88 ? -5.087 0.846 -8.373 1.00 88.88 88 GLN A N 1
ATOM 640 C CA . GLN A 1 88 ? -5.425 1.785 -9.435 1.00 88.88 88 GLN A CA 1
ATOM 641 C C . GLN A 1 88 ? -4.148 2.229 -10.152 1.00 88.88 88 GLN A C 1
ATOM 643 O O . GLN A 1 88 ? -3.186 2.639 -9.501 1.00 88.88 88 GLN A O 1
ATOM 648 N N . GLY A 1 89 ? -4.160 2.105 -11.479 1.00 77.81 89 GLY A N 1
ATOM 649 C CA . GLY A 1 89 ? -3.178 2.701 -12.387 1.00 77.81 89 GLY A CA 1
ATOM 650 C C . GLY A 1 89 ? -3.778 3.903 -13.094 1.00 77.81 89 GLY A C 1
ATOM 651 O O . GLY A 1 89 ? -5.028 3.938 -13.215 1.00 77.81 89 GLY A O 1
#

Solvent-accessible surface area (backbone atoms only — not comparable to full-atom values): 5857 Å² total; per-residue (Å²): 140,82,83,96,75,88,75,87,88,49,73,67,59,57,52,52,50,52,52,50,52,50,54,55,54,65,74,64,69,72,83,82,77,78,64,50,77,42,43,28,33,64,92,58,34,55,95,87,59,83,33,24,63,40,65,63,59,41,60,70,70,52,55,84,69,23,38,41,40,40,58,95,76,89,82,95,75,90,81,84,84,90,64,77,75,50,81,44,114

Secondary structure (DSSP, 8-state):
----------HHHHHHHHHHHHHHHHTT-PPPPPP-EEEE-TTS--TTS--BSSHHHHHHHPPTT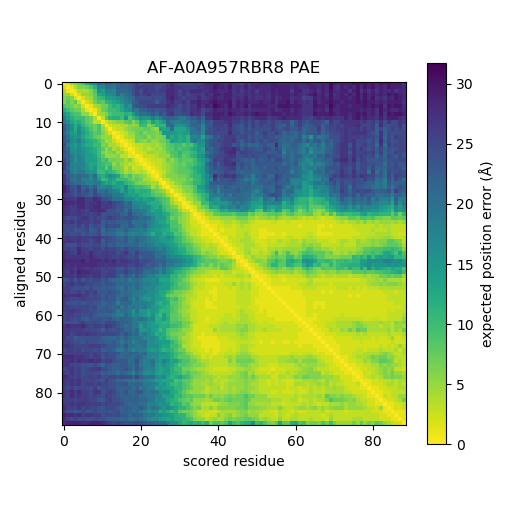-EEEE-SS---------S--EEE-

Foldseek 3Di:
DDDPDDDPPCPVVVVVVVVVVVVVVVVPPDDDDDAEEAEADLVQPPPPSSHHNAQQVVQVVGDPRYEYEYPDDDHDDDHDHDDDYHYHD

Mean predicted aligned error: 13.46 Å

pLDDT: mean 78.39, std 14.44, range [50.69, 94.75]